Protein AF-A0A2J8V409-F1 (afdb_monomer_lite)

Sequence (68 aa):
MNNFGNEEFDCHFLDEGFTAKDILDQKINEVSSSDDKDAFYVADLGDILKKHLRWLKAVPRVTPFYAV

Radius of gyration: 16.23 Å; chains: 1; bounding box: 34×25×42 Å

InterPro domains:
  IPR002433 Ornithine decarboxylase [PR01182] (38-62)
  IPR002433 Ornithine decarboxylase [PR01182] (64-68)
  IPR002433 Ornithine decarboxylase [PTHR11482] (29-68)
  IPR009006 Alanine racemase/group IV decarboxylase, C-terminal [G3DSA:2.40.37.10] (34-47)
  IPR029066 PLP-binding barrel [G3DSA:3.20.20.10] (48-68)

Structure (mmCIF, N/CA/C/O backbone):
data_AF-A0A2J8V409-F1
#
_entry.id   AF-A0A2J8V409-F1
#
loop_
_atom_site.group_PDB
_atom_site.id
_atom_site.type_symbol
_atom_site.label_atom_id
_atom_site.label_alt_id
_atom_site.label_comp_id
_atom_site.label_asym_id
_atom_site.label_entity_id
_atom_site.label_seq_id
_atom_site.pdbx_PDB_ins_code
_atom_site.Cartn_x
_atom_site.Cartn_y
_atom_site.Cartn_z
_atom_site.occupancy
_atom_site.B_iso_or_equiv
_atom_site.auth_seq_id
_atom_site.auth_comp_id
_atom_site.auth_asym_id
_atom_site.auth_atom_id
_atom_site.pdbx_PDB_model_num
ATOM 1 N N . MET A 1 1 ? 9.850 -14.499 13.915 1.00 50.16 1 MET A N 1
ATOM 2 C CA . MET A 1 1 ? 10.883 -13.757 13.159 1.00 50.16 1 MET A CA 1
ATOM 3 C C . MET A 1 1 ? 10.436 -12.297 13.129 1.00 50.16 1 MET A C 1
ATOM 5 O O . MET A 1 1 ? 9.806 -11.894 12.168 1.00 50.16 1 MET A O 1
ATOM 9 N N . ASN A 1 2 ? 10.690 -11.534 14.201 1.00 54.75 2 ASN A N 1
ATOM 10 C CA . ASN A 1 2 ? 10.179 -10.158 14.376 1.00 54.75 2 ASN A CA 1
ATOM 11 C C . ASN A 1 2 ? 11.258 -9.082 14.111 1.00 54.75 2 ASN A C 1
ATOM 13 O O . ASN A 1 2 ? 11.060 -7.913 14.410 1.00 54.75 2 ASN A O 1
ATOM 17 N N . ASN A 1 3 ? 12.408 -9.461 13.543 1.00 62.78 3 ASN A N 1
ATOM 18 C CA . ASN A 1 3 ? 13.612 -8.617 13.496 1.00 62.78 3 ASN A CA 1
ATOM 19 C C . ASN A 1 3 ? 13.722 -7.706 12.259 1.00 62.78 3 ASN A C 1
ATOM 21 O O . ASN A 1 3 ? 14.803 -7.204 11.983 1.00 62.78 3 ASN A O 1
ATOM 25 N N . PHE A 1 4 ? 12.663 -7.510 11.467 1.00 74.31 4 PHE A N 1
ATOM 26 C CA . PHE A 1 4 ? 12.750 -6.554 10.352 1.00 74.31 4 PHE A CA 1
ATOM 27 C C . PHE A 1 4 ? 12.656 -5.102 10.840 1.00 74.31 4 PHE A C 1
ATOM 29 O O . PHE A 1 4 ? 13.384 -4.248 10.348 1.00 74.31 4 PHE A O 1
ATOM 36 N N . GLY A 1 5 ? 11.793 -4.842 11.825 1.00 67.19 5 GLY A N 1
ATOM 37 C CA . GLY A 1 5 ? 11.579 -3.501 12.370 1.00 67.19 5 GLY A CA 1
ATOM 38 C C . GLY A 1 5 ? 12.589 -3.068 13.431 1.00 67.19 5 GLY A C 1
ATOM 39 O O . GLY A 1 5 ? 12.641 -1.886 13.731 1.00 67.19 5 GLY A O 1
ATOM 40 N N . ASN A 1 6 ? 13.372 -3.994 14.011 1.00 72.75 6 ASN A N 1
ATOM 41 C CA . ASN A 1 6 ? 14.340 -3.728 15.093 1.00 72.75 6 ASN A CA 1
ATOM 42 C C . ASN A 1 6 ? 13.824 -2.764 16.190 1.00 72.75 6 ASN A C 1
ATOM 44 O O . ASN A 1 6 ? 14.580 -1.934 16.679 1.00 72.75 6 ASN A O 1
ATOM 48 N N . GLU A 1 7 ? 12.537 -2.860 16.552 1.00 78.75 7 GLU A N 1
ATOM 4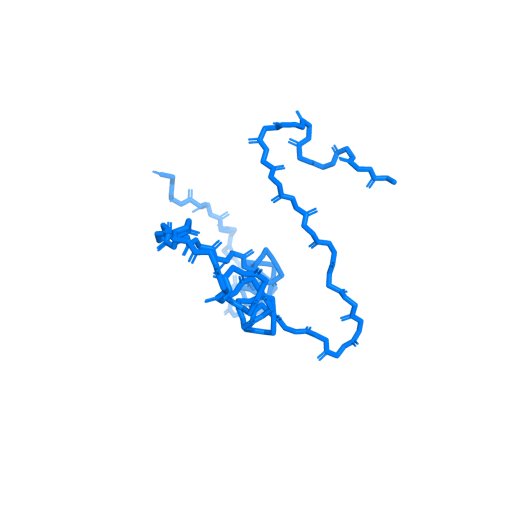9 C CA . GLU A 1 7 ? 11.826 -1.955 17.483 1.00 78.75 7 GLU A CA 1
ATOM 50 C C . GLU A 1 7 ? 11.725 -0.475 17.045 1.00 78.75 7 GLU A C 1
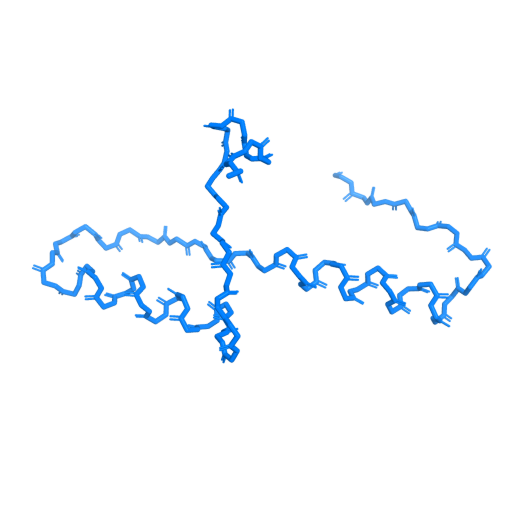ATOM 52 O O . GLU A 1 7 ? 11.122 0.331 17.746 1.00 78.75 7 GLU A O 1
ATOM 57 N N . GLU A 1 8 ? 12.249 -0.108 15.874 1.00 88.81 8 GLU A N 1
ATOM 58 C CA . GLU A 1 8 ? 12.204 1.249 15.316 1.00 88.81 8 GLU A CA 1
ATOM 59 C C . GLU A 1 8 ? 10.864 1.549 14.627 1.00 88.81 8 GLU A C 1
ATOM 61 O O . GLU A 1 8 ? 10.362 2.671 14.683 1.00 88.81 8 GLU A O 1
ATOM 66 N N . PHE A 1 9 ? 10.258 0.538 13.999 1.00 86.44 9 PHE A N 1
ATOM 67 C CA . PHE A 1 9 ? 8.927 0.639 13.407 1.00 86.44 9 PHE A CA 1
ATOM 68 C C . PHE A 1 9 ? 8.150 -0.673 13.514 1.00 86.44 9 PHE A C 1
ATOM 70 O O . PHE A 1 9 ? 8.717 -1.769 13.522 1.00 86.44 9 PHE A O 1
ATOM 77 N N . ASP A 1 10 ? 6.826 -0.543 13.565 1.00 89.94 10 ASP A N 1
ATOM 78 C CA . ASP A 1 10 ? 5.904 -1.672 13.609 1.00 89.94 10 ASP A CA 1
ATOM 79 C C . ASP A 1 10 ? 5.625 -2.198 12.195 1.00 89.94 10 ASP A C 1
ATOM 81 O O . ASP A 1 10 ? 5.331 -1.437 11.268 1.00 89.94 10 ASP A O 1
ATOM 85 N N . CYS A 1 11 ? 5.750 -3.510 12.018 1.00 91.31 11 CYS A N 1
ATOM 86 C CA . CYS A 1 11 ? 5.577 -4.180 10.736 1.00 91.31 11 CYS A CA 1
ATOM 87 C C . CYS A 1 11 ? 4.755 -5.450 10.942 1.00 91.31 11 CYS A C 1
ATOM 89 O O . CYS A 1 11 ? 5.219 -6.417 11.552 1.00 91.31 11 CYS A O 1
ATOM 91 N N . HIS A 1 12 ? 3.537 -5.449 10.404 1.00 91.50 12 HIS A N 1
ATOM 92 C CA . HIS A 1 12 ? 2.625 -6.581 10.483 1.00 91.50 12 HIS A CA 1
ATOM 93 C C . HIS A 1 12 ? 2.653 -7.390 9.188 1.00 91.50 12 HIS A C 1
ATOM 95 O O . HIS A 1 12 ? 2.571 -6.837 8.089 1.00 91.50 12 HIS A O 1
ATOM 101 N N . PHE A 1 13 ? 2.715 -8.713 9.320 1.00 92.75 13 PHE A N 1
ATOM 102 C CA . PHE A 1 13 ? 2.443 -9.606 8.201 1.00 92.75 13 PHE A CA 1
ATOM 103 C C . PHE A 1 13 ? 0.941 -9.629 7.923 1.00 92.75 13 PHE A C 1
ATOM 105 O O . PHE A 1 13 ? 0.139 -9.679 8.852 1.00 92.75 13 PHE A O 1
ATOM 112 N N . LEU A 1 14 ? 0.578 -9.589 6.642 1.00 94.88 14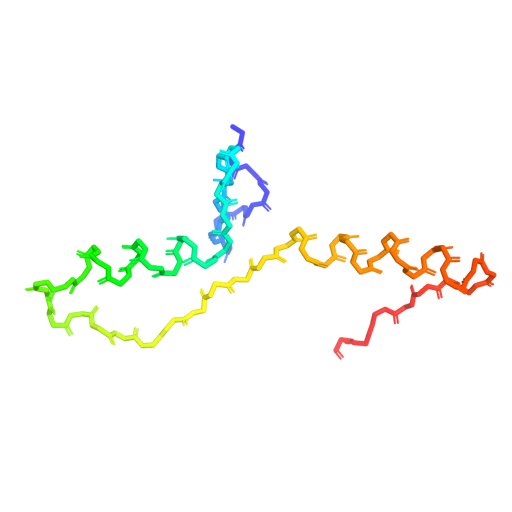 LEU A N 1
ATOM 113 C CA . LEU A 1 14 ? -0.801 -9.772 6.206 1.00 94.88 14 LEU A CA 1
ATOM 114 C C . LEU A 1 14 ? -1.047 -11.247 5.922 1.00 94.88 14 LEU A C 1
ATOM 116 O O . LEU A 1 14 ? -0.273 -11.872 5.191 1.00 94.88 14 LEU A O 1
ATOM 120 N N . ASP A 1 15 ? -2.142 -11.767 6.463 1.00 95.50 15 ASP A N 1
ATOM 121 C CA . ASP A 1 15 ? -2.638 -13.087 6.103 1.00 95.50 15 ASP A CA 1
ATOM 122 C C . ASP A 1 15 ? -3.126 -13.108 4.647 1.00 95.50 15 ASP A C 1
ATOM 124 O O . ASP A 1 15 ? -3.470 -12.082 4.049 1.00 95.50 15 ASP A O 1
ATOM 128 N N . GLU A 1 16 ? -3.160 -14.297 4.047 1.00 95.50 16 GLU A N 1
ATOM 129 C CA . GLU A 1 16 ? -3.635 -14.446 2.673 1.00 95.50 16 GLU A CA 1
ATOM 130 C C . GLU A 1 16 ? -5.075 -13.937 2.518 1.00 95.50 16 GLU A C 1
ATOM 132 O O . GLU A 1 16 ? -5.967 -14.258 3.301 1.00 95.50 16 GLU A O 1
ATOM 137 N N . GLY A 1 17 ? -5.302 -13.138 1.474 1.00 95.62 17 GLY A N 1
ATOM 138 C CA . GLY A 1 17 ? -6.599 -12.516 1.199 1.00 95.62 17 GLY A CA 1
ATOM 139 C C . GLY A 1 17 ? -6.832 -11.182 1.912 1.00 95.62 17 GLY A C 1
ATOM 140 O O . GLY A 1 17 ? -7.745 -10.465 1.509 1.00 95.62 17 GLY A O 1
ATOM 141 N N . PHE A 1 18 ? -5.995 -10.807 2.885 1.00 97.12 18 PHE A N 1
ATOM 142 C CA . PHE A 1 18 ? -6.052 -9.495 3.527 1.00 97.12 18 PHE A CA 1
ATOM 143 C C . PHE A 1 18 ? -5.255 -8.447 2.750 1.00 97.12 18 PHE A C 1
ATOM 145 O O . PHE A 1 18 ? -4.238 -8.716 2.104 1.00 97.12 18 PHE A O 1
ATOM 152 N N . THR A 1 19 ? -5.724 -7.209 2.834 1.00 97.56 19 THR A N 1
ATOM 153 C CA . THR A 1 19 ? -5.121 -6.030 2.222 1.00 97.56 19 THR A CA 1
ATOM 154 C C . THR A 1 19 ? -4.809 -4.972 3.278 1.00 97.56 19 THR A C 1
ATOM 156 O O . THR A 1 19 ? -5.319 -5.001 4.397 1.00 97.56 19 THR A O 1
ATOM 159 N N . ALA A 1 20 ? -4.015 -3.965 2.910 1.00 97.62 20 ALA A N 1
ATOM 160 C CA . ALA A 1 20 ? -3.777 -2.807 3.771 1.00 97.62 20 ALA A CA 1
ATOM 161 C C . ALA A 1 20 ? -5.073 -2.073 4.166 1.00 97.62 20 ALA A C 1
ATOM 163 O O . ALA A 1 20 ? -5.146 -1.489 5.245 1.00 97.62 20 ALA A O 1
ATOM 164 N N . LYS A 1 21 ? -6.108 -2.121 3.315 1.00 98.06 21 LYS A N 1
ATOM 165 C CA . LYS A 1 21 ? -7.417 -1.548 3.637 1.00 98.06 21 LYS A CA 1
ATOM 166 C C . LYS A 1 21 ? -8.106 -2.331 4.757 1.00 98.06 21 LYS A C 1
ATOM 168 O O . LYS A 1 21 ? -8.692 -1.712 5.634 1.00 98.06 21 LYS A O 1
ATOM 173 N N . ASP A 1 22 ? -7.990 -3.655 4.764 1.00 98.00 22 ASP A N 1
ATOM 174 C CA . ASP A 1 22 ? -8.582 -4.478 5.822 1.00 98.00 22 ASP A CA 1
ATOM 175 C C . ASP A 1 22 ? -7.921 -4.193 7.179 1.00 98.00 22 ASP A C 1
ATOM 177 O O . ASP A 1 22 ? -8.613 -4.098 8.186 1.00 98.00 22 ASP A O 1
ATOM 181 N N . ILE A 1 23 ? -6.605 -3.940 7.204 1.00 97.06 23 ILE A N 1
ATOM 182 C CA . ILE A 1 23 ? -5.899 -3.503 8.423 1.00 97.06 23 ILE A CA 1
ATOM 183 C C . ILE A 1 23 ? -6.338 -2.112 8.880 1.00 97.06 23 ILE A C 1
ATOM 185 O O . ILE A 1 23 ? -6.469 -1.871 10.080 1.00 97.06 23 ILE A O 1
ATOM 189 N N . LEU A 1 24 ? -6.566 -1.189 7.941 1.00 97.50 24 LEU A N 1
ATOM 190 C CA . LEU A 1 24 ? -7.099 0.135 8.258 1.00 97.50 24 LEU A CA 1
ATOM 191 C C . LEU A 1 24 ? -8.470 0.010 8.935 1.00 97.50 24 LEU A C 1
ATOM 193 O O . LEU A 1 24 ? -8.676 0.567 10.012 1.00 97.50 24 LEU A O 1
ATOM 197 N N . ASP A 1 25 ? -9.372 -0.760 8.325 1.00 97.94 25 ASP A N 1
ATOM 198 C CA . ASP A 1 25 ? -10.721 -0.998 8.837 1.00 97.94 25 ASP A CA 1
ATOM 199 C C . ASP A 1 25 ? -10.669 -1.725 10.200 1.00 97.94 25 ASP A C 1
ATOM 201 O O . ASP A 1 25 ? -11.402 -1.369 11.124 1.00 97.94 25 ASP A O 1
ATOM 205 N N . GLN A 1 26 ? -9.755 -2.687 10.376 1.00 96.56 26 GLN A N 1
ATOM 206 C CA . GLN A 1 26 ? -9.534 -3.380 11.647 1.00 96.56 26 GLN A CA 1
ATOM 207 C C . GLN A 1 26 ? -9.083 -2.421 12.761 1.00 96.56 26 GLN A C 1
ATOM 209 O O . GLN A 1 26 ? -9.731 -2.384 13.807 1.00 96.56 26 GLN A O 1
ATOM 214 N N . LYS A 1 27 ? -8.035 -1.611 12.541 1.00 95.56 27 LYS A N 1
ATOM 215 C CA . LYS A 1 27 ? -7.538 -0.657 13.553 1.00 95.56 27 LYS A CA 1
ATOM 216 C C . LYS A 1 27 ? -8.600 0.367 13.951 1.00 95.56 27 LYS A C 1
ATOM 218 O O . LYS A 1 27 ? -8.707 0.704 15.124 1.00 95.56 27 LYS A O 1
ATOM 223 N N . ILE A 1 28 ? -9.425 0.825 13.004 1.00 97.12 28 ILE A N 1
ATOM 224 C CA . ILE A 1 28 ? -10.558 1.719 13.301 1.00 97.12 28 ILE A CA 1
ATOM 225 C C . ILE A 1 28 ? -11.578 1.028 14.218 1.00 97.12 28 ILE A C 1
ATOM 227 O O . ILE A 1 28 ? -12.074 1.637 15.167 1.00 97.12 28 ILE A O 1
ATOM 231 N N . ASN A 1 29 ? -11.893 -0.242 13.952 1.00 97.25 29 ASN A N 1
ATOM 232 C CA . ASN A 1 29 ? -12.859 -0.995 14.750 1.00 97.25 29 ASN A CA 1
ATOM 233 C C . ASN A 1 29 ? -12.349 -1.293 16.170 1.00 97.25 29 ASN A C 1
ATOM 235 O O . ASN A 1 29 ? -13.141 -1.247 17.114 1.00 97.25 29 ASN A O 1
ATOM 239 N N . GLU A 1 30 ? -11.047 -1.545 16.336 1.00 95.69 30 GLU A N 1
ATOM 240 C CA . GLU A 1 30 ? -10.403 -1.797 17.636 1.00 95.69 30 GLU A CA 1
ATOM 241 C C . GLU A 1 30 ? -10.569 -0.624 18.618 1.00 95.69 30 GLU A C 1
ATOM 243 O O . GLU A 1 30 ? -10.798 -0.845 19.806 1.00 95.69 30 GLU 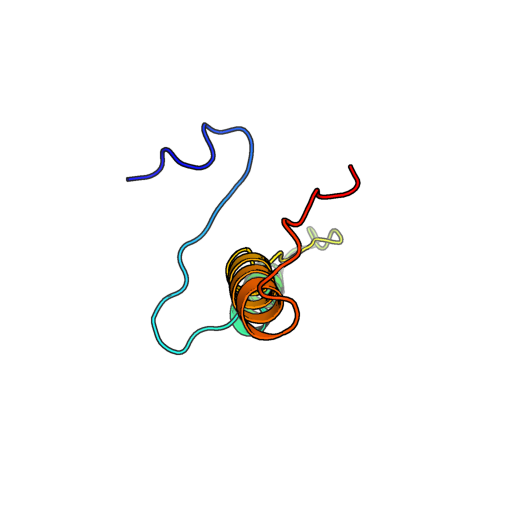A O 1
ATOM 248 N N . VAL A 1 31 ? -10.535 0.617 18.121 1.00 95.62 31 VAL A N 1
ATOM 249 C CA . VAL A 1 31 ? -10.687 1.845 18.930 1.00 95.62 31 VAL A CA 1
ATOM 250 C C . VAL A 1 31 ? -12.095 2.450 18.863 1.00 95.62 31 VAL A C 1
ATOM 252 O O . VAL A 1 31 ? -12.332 3.582 19.285 1.00 95.62 31 VAL A O 1
ATOM 255 N N . SER A 1 32 ? -13.075 1.715 18.330 1.00 93.81 32 SER A N 1
ATOM 256 C CA . SER A 1 32 ? -14.427 2.245 18.093 1.00 93.81 32 SER A CA 1
ATOM 257 C C . SER A 1 32 ? -15.100 2.787 19.365 1.00 93.81 32 SER A C 1
ATOM 259 O O . SER A 1 32 ? -15.741 3.845 19.321 1.00 93.81 32 SER A O 1
ATOM 261 N N . SER A 1 33 ? -14.900 2.116 20.504 1.00 94.44 33 SER A N 1
ATOM 262 C CA . SER A 1 33 ? -15.449 2.490 21.814 1.00 94.44 33 SER A CA 1
ATOM 263 C C . SER A 1 33 ? -14.510 3.315 22.703 1.00 94.44 33 SER A C 1
ATOM 265 O O . SER A 1 33 ? -14.891 3.607 23.835 1.00 94.44 33 SER A O 1
ATOM 267 N N . SER A 1 34 ? -13.302 3.661 22.245 1.00 95.81 34 SER A N 1
ATOM 268 C CA . SER A 1 34 ? -12.373 4.529 22.983 1.00 95.81 34 SER A CA 1
ATOM 269 C C . SER A 1 34 ? -12.378 5.953 22.422 1.00 95.81 34 SER A C 1
ATOM 271 O O . SER A 1 34 ? -12.872 6.204 21.318 1.00 95.81 34 SER A O 1
ATOM 273 N N . ASP A 1 35 ? -11.830 6.898 23.185 1.00 95.50 35 ASP A N 1
ATOM 274 C CA . ASP A 1 35 ? -11.588 8.268 22.711 1.00 95.50 35 ASP A CA 1
ATOM 275 C C . ASP A 1 35 ? -10.204 8.422 22.049 1.00 95.50 35 ASP A C 1
ATOM 277 O O . ASP A 1 35 ? -9.922 9.459 21.451 1.00 95.50 35 ASP A O 1
ATOM 281 N N . ASP A 1 36 ? -9.378 7.368 22.077 1.00 95.00 36 ASP A N 1
ATOM 282 C CA . ASP A 1 36 ? -8.031 7.304 21.491 1.00 95.00 36 ASP A CA 1
ATOM 283 C C . ASP A 1 36 ? -8.099 7.150 19.959 1.00 95.00 36 ASP A C 1
ATOM 285 O O . ASP A 1 36 ? -7.757 6.116 19.382 1.00 95.00 36 ASP A O 1
ATOM 289 N N . LYS A 1 37 ? -8.611 8.186 19.292 1.00 95.31 37 LYS A N 1
ATOM 290 C CA . LYS A 1 37 ? -8.929 8.224 17.854 1.00 95.31 37 LYS A CA 1
ATOM 291 C C . LYS A 1 37 ? -7.969 9.112 17.060 1.00 95.31 37 LYS A C 1
ATOM 293 O O . LYS A 1 37 ? -8.380 9.807 16.127 1.00 95.31 37 LYS A O 1
ATOM 298 N N . ASP A 1 38 ? -6.697 9.107 17.440 1.00 97.25 38 ASP A N 1
ATOM 299 C CA . ASP A 1 38 ? -5.659 9.851 16.732 1.00 97.25 38 ASP A CA 1
ATOM 300 C C . ASP A 1 38 ? -5.526 9.387 15.274 1.00 97.25 38 ASP A C 1
ATOM 302 O O . ASP A 1 38 ? -5.732 8.220 14.929 1.00 97.25 38 ASP A O 1
ATOM 306 N N . ALA A 1 39 ? -5.171 10.322 14.391 1.00 97.31 39 ALA A N 1
ATOM 307 C CA . ALA A 1 39 ? -4.923 10.003 12.992 1.00 97.31 39 ALA A CA 1
ATOM 308 C C . ALA A 1 39 ? -3.691 9.094 12.854 1.00 97.31 39 ALA A C 1
ATOM 310 O O . ALA A 1 39 ? -2.654 9.334 13.473 1.00 97.31 39 ALA A O 1
ATOM 311 N N . PHE A 1 40 ? -3.780 8.087 11.986 1.00 97.00 40 PHE A N 1
ATOM 312 C CA . PHE A 1 40 ? -2.699 7.133 11.743 1.00 97.00 40 PHE A CA 1
ATOM 313 C C . PHE A 1 40 ? -2.563 6.788 10.257 1.00 97.00 40 PHE A C 1
ATOM 315 O O . PHE A 1 40 ? -3.439 7.085 9.444 1.00 97.00 40 PHE A O 1
ATOM 322 N N . TYR A 1 41 ? -1.452 6.136 9.909 1.00 97.38 41 TYR A N 1
ATOM 323 C CA . TYR A 1 41 ? -1.187 5.627 8.565 1.00 97.38 41 TYR A CA 1
ATOM 324 C C . TYR A 1 41 ? -1.112 4.102 8.551 1.00 97.38 41 TYR A C 1
ATOM 326 O O . TYR A 1 41 ? -0.647 3.473 9.501 1.00 97.38 41 TYR A O 1
ATOM 334 N N . VAL A 1 42 ? -1.498 3.524 7.415 1.00 97.38 42 VAL A N 1
ATOM 335 C CA . VAL A 1 42 ? -1.160 2.151 7.036 1.00 97.38 42 VAL A CA 1
ATOM 336 C C . VAL A 1 42 ? -0.327 2.228 5.762 1.00 97.38 42 VAL A C 1
ATOM 338 O O . VAL A 1 42 ? -0.788 2.757 4.750 1.00 97.38 42 VAL A O 1
ATOM 341 N N . ALA A 1 43 ? 0.906 1.727 5.812 1.00 97.31 43 ALA A N 1
ATOM 342 C CA . ALA A 1 43 ? 1.823 1.715 4.677 1.00 97.31 43 ALA A CA 1
ATOM 343 C C . ALA A 1 43 ? 2.032 0.279 4.177 1.00 97.31 43 ALA A C 1
ATOM 345 O O . ALA A 1 43 ? 2.595 -0.558 4.879 1.00 97.31 43 ALA A O 1
ATOM 346 N N . ASP A 1 44 ? 1.592 -0.007 2.949 1.00 97.44 44 ASP A N 1
ATOM 347 C CA . ASP A 1 44 ? 1.799 -1.308 2.305 1.00 97.44 44 ASP A CA 1
ATOM 348 C C . ASP A 1 44 ? 3.210 -1.385 1.695 1.00 97.44 44 ASP A C 1
ATOM 350 O O . ASP A 1 44 ? 3.452 -0.928 0.574 1.00 97.44 44 ASP A O 1
ATOM 354 N N . LEU A 1 45 ? 4.160 -1.996 2.410 1.00 96.69 45 LEU A N 1
ATOM 355 C CA . LEU A 1 45 ? 5.507 -2.252 1.877 1.00 96.69 45 LEU A CA 1
ATOM 356 C C . LEU A 1 45 ? 5.486 -3.192 0.655 1.00 96.69 45 LEU A C 1
ATOM 358 O O . LEU A 1 45 ? 6.369 -3.127 -0.206 1.00 96.69 45 LEU A O 1
ATOM 362 N N . GLY A 1 46 ? 4.453 -4.028 0.525 1.00 96.75 46 GLY A N 1
ATOM 363 C CA . GLY A 1 46 ? 4.208 -4.845 -0.657 1.00 96.75 46 GLY A CA 1
ATOM 364 C C . GLY A 1 46 ? 3.877 -4.011 -1.897 1.00 96.75 46 GLY A C 1
ATOM 365 O O . GLY A 1 46 ? 4.248 -4.404 -3.006 1.00 96.75 46 GLY A O 1
ATOM 366 N N . ASP A 1 47 ? 3.250 -2.840 -1.751 1.00 98.31 47 ASP A N 1
ATOM 367 C CA . ASP A 1 47 ? 3.030 -1.907 -2.864 1.00 98.31 47 ASP A CA 1
ATOM 368 C C . ASP A 1 47 ? 4.353 -1.324 -3.389 1.00 98.31 47 ASP A C 1
ATOM 370 O O . ASP A 1 47 ? 4.568 -1.267 -4.603 1.00 98.31 47 ASP A O 1
ATOM 374 N N . ILE A 1 48 ? 5.294 -0.995 -2.498 1.00 98.00 48 ILE A N 1
ATOM 375 C CA . ILE A 1 48 ? 6.644 -0.547 -2.883 1.00 98.00 48 ILE A CA 1
ATOM 376 C C . ILE A 1 48 ? 7.361 -1.643 -3.684 1.00 98.00 48 ILE A C 1
ATOM 378 O O . ILE A 1 48 ? 7.902 -1.375 -4.762 1.00 98.00 48 ILE A O 1
ATOM 382 N N . LEU A 1 49 ? 7.302 -2.896 -3.219 1.00 98.06 49 LEU A N 1
ATOM 383 C CA . LEU A 1 49 ? 7.882 -4.033 -3.937 1.00 98.06 49 LEU A CA 1
ATOM 384 C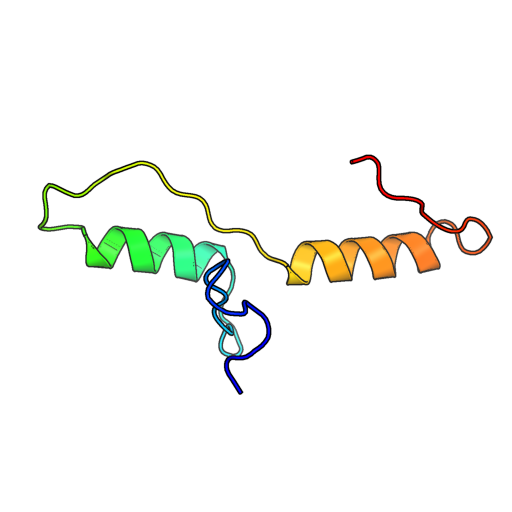 C . LEU A 1 49 ? 7.234 -4.231 -5.319 1.00 98.06 49 LEU A C 1
ATOM 386 O O . LEU A 1 49 ? 7.940 -4.404 -6.318 1.00 98.06 49 LEU A O 1
ATOM 390 N N . LYS A 1 50 ? 5.900 -4.143 -5.415 1.00 98.50 50 LYS A N 1
ATOM 391 C CA . LYS A 1 50 ? 5.171 -4.205 -6.696 1.00 98.50 50 LYS A CA 1
ATOM 392 C C . LYS A 1 50 ? 5.612 -3.088 -7.644 1.00 98.50 50 LYS A C 1
ATOM 394 O O . LYS A 1 50 ? 5.800 -3.347 -8.836 1.00 98.50 50 LYS A O 1
ATOM 399 N N . LYS A 1 51 ? 5.828 -1.864 -7.145 1.00 98.69 51 LYS A N 1
ATOM 400 C CA . LYS A 1 51 ? 6.349 -0.750 -7.954 1.00 98.69 51 LYS A CA 1
ATOM 401 C C . LYS A 1 51 ? 7.775 -0.995 -8.434 1.00 98.69 51 LYS A C 1
ATOM 403 O O . LYS A 1 51 ? 8.052 -0.725 -9.601 1.00 98.69 51 LYS A O 1
ATOM 408 N N . HIS A 1 52 ? 8.645 -1.565 -7.603 1.00 98.44 52 HIS A N 1
ATOM 409 C CA . HIS A 1 52 ? 9.992 -1.947 -8.029 1.00 98.44 52 HIS A CA 1
ATOM 410 C C . HIS A 1 52 ? 9.955 -3.001 -9.149 1.00 98.44 52 HIS A C 1
ATOM 412 O O . HIS A 1 52 ? 10.562 -2.814 -10.201 1.00 98.44 52 HIS A O 1
ATOM 418 N N . LEU A 1 53 ? 9.152 -4.060 -8.998 1.00 98.62 53 LEU A N 1
ATOM 419 C CA . LEU A 1 53 ? 8.969 -5.071 -10.049 1.00 98.62 53 LEU A CA 1
ATOM 420 C C . LEU A 1 53 ? 8.386 -4.477 -11.339 1.00 98.62 53 LEU A C 1
ATOM 422 O O . LEU A 1 53 ? 8.786 -4.859 -12.440 1.00 98.62 53 LEU A O 1
ATOM 426 N N . ARG A 1 54 ? 7.449 -3.528 -11.220 1.00 98.69 54 ARG A N 1
ATOM 427 C CA . ARG A 1 54 ? 6.906 -2.792 -12.367 1.00 98.69 54 ARG A CA 1
ATOM 428 C C . ARG A 1 54 ? 7.979 -1.946 -13.049 1.00 98.69 54 ARG A C 1
ATOM 430 O O . ARG A 1 54 ? 8.026 -1.949 -14.275 1.00 98.69 54 ARG A O 1
ATOM 437 N N . TRP A 1 55 ? 8.834 -1.264 -12.289 1.00 98.62 55 TRP A N 1
ATOM 438 C CA . TRP A 1 55 ? 9.943 -0.470 -12.821 1.00 98.62 55 TRP A CA 1
ATOM 439 C C . TRP A 1 55 ? 10.892 -1.330 -13.653 1.00 98.62 55 TRP A C 1
ATOM 441 O O . TRP A 1 55 ? 11.141 -1.012 -14.813 1.00 98.62 55 TRP A O 1
ATOM 451 N N . LEU A 1 56 ? 11.347 -2.459 -13.098 1.00 98.31 56 LEU A N 1
ATOM 452 C CA . LEU A 1 56 ? 12.261 -3.374 -13.788 1.00 98.31 56 LEU A CA 1
ATOM 453 C C . LEU A 1 56 ? 11.681 -3.893 -15.113 1.00 98.31 56 LEU A C 1
ATOM 455 O O . LEU A 1 56 ? 12.419 -4.082 -16.075 1.00 98.31 56 LEU A O 1
ATOM 459 N N . LYS A 1 57 ? 10.359 -4.093 -15.185 1.00 98.38 57 LYS A N 1
ATOM 460 C CA . LYS A 1 57 ? 9.671 -4.508 -16.419 1.00 98.38 57 LYS A CA 1
ATOM 461 C C . LYS A 1 57 ? 9.470 -3.358 -17.408 1.00 98.38 57 LYS A C 1
ATOM 463 O O . LYS A 1 57 ? 9.618 -3.561 -18.607 1.00 98.38 57 LYS A O 1
ATOM 468 N N . ALA A 1 58 ? 9.094 -2.175 -16.924 1.00 98.50 58 ALA A N 1
ATOM 469 C CA . ALA A 1 58 ? 8.739 -1.034 -17.766 1.00 98.50 58 ALA A CA 1
ATOM 470 C C . ALA A 1 58 ? 9.966 -0.296 -18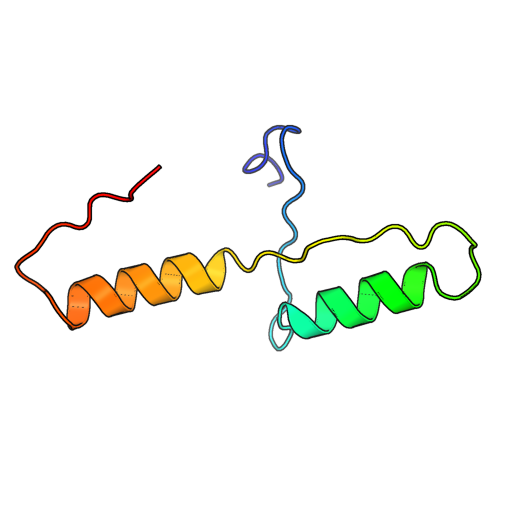.321 1.00 98.50 58 ALA A C 1
ATOM 472 O O . ALA A 1 58 ? 9.927 0.198 -19.445 1.00 98.50 58 ALA A O 1
ATOM 473 N N . VAL A 1 59 ? 11.051 -0.223 -17.546 1.00 98.00 59 VAL A N 1
ATOM 474 C CA . VAL A 1 59 ? 12.272 0.510 -17.901 1.00 98.00 59 VAL A CA 1
ATOM 475 C C . VAL A 1 59 ? 13.510 -0.363 -17.629 1.00 98.00 59 VAL A C 1
ATOM 477 O O . VAL A 1 59 ? 14.355 -0.021 -16.803 1.00 98.00 59 VAL A O 1
ATOM 480 N N . PRO A 1 60 ? 13.669 -1.498 -18.338 1.00 98.12 60 PRO A N 1
ATOM 481 C CA . PRO A 1 60 ? 14.627 -2.556 -17.982 1.00 98.12 60 PRO A CA 1
ATOM 482 C C . PRO A 1 60 ? 16.103 -2.148 -18.059 1.00 98.12 60 PRO A C 1
ATOM 484 O O . PRO A 1 60 ? 16.974 -2.868 -17.581 1.00 98.12 60 PRO A O 1
ATOM 487 N N . ARG A 1 61 ? 16.406 -1.007 -18.686 1.00 98.62 61 ARG A N 1
ATOM 488 C CA . ARG A 1 61 ? 17.771 -0.491 -18.862 1.00 98.62 61 ARG A CA 1
ATOM 489 C C . ARG A 1 61 ? 18.137 0.617 -17.873 1.00 98.62 61 ARG A C 1
ATOM 491 O O . ARG A 1 61 ? 19.244 1.138 -17.960 1.00 98.62 61 ARG A O 1
ATOM 498 N N . VAL A 1 62 ? 17.222 1.011 -16.987 1.00 98.50 62 VAL A N 1
ATOM 499 C CA . VAL A 1 62 ? 17.435 2.106 -16.034 1.00 98.50 62 VAL A CA 1
ATOM 500 C C . VAL A 1 62 ? 17.376 1.559 -14.617 1.00 98.50 62 VAL A C 1
ATOM 502 O O . VAL A 1 62 ? 16.331 1.102 -14.160 1.00 98.50 62 VAL A O 1
ATOM 505 N N . THR A 1 63 ? 18.492 1.649 -13.902 1.00 98.31 63 THR A N 1
ATOM 506 C CA . THR A 1 63 ? 18.541 1.351 -12.468 1.00 98.31 63 THR A CA 1
ATOM 507 C C . THR A 1 63 ? 17.835 2.469 -11.694 1.00 98.31 63 THR A C 1
ATOM 509 O O . THR A 1 63 ? 18.219 3.630 -11.855 1.00 98.31 63 THR A O 1
ATOM 512 N N . PRO A 1 64 ? 16.809 2.170 -10.875 1.00 97.94 64 PRO A N 1
ATOM 513 C CA . PRO A 1 64 ? 16.145 3.190 -10.075 1.00 97.94 64 PRO A CA 1
ATOM 514 C C . PRO A 1 64 ? 17.038 3.629 -8.910 1.00 97.94 64 PRO A C 1
ATOM 516 O O . PRO A 1 64 ? 17.564 2.792 -8.179 1.00 97.94 64 PRO A O 1
ATOM 519 N N . PHE A 1 65 ? 17.137 4.940 -8.701 1.00 98.06 65 PHE A N 1
ATOM 520 C CA . PHE A 1 65 ? 17.679 5.547 -7.486 1.00 98.06 65 PHE A CA 1
ATOM 521 C C . PHE A 1 65 ? 16.539 6.312 -6.814 1.00 98.06 65 PHE A C 1
ATOM 523 O O . PHE A 1 65 ? 15.959 7.213 -7.419 1.00 98.06 65 PHE A O 1
ATOM 530 N N . TYR A 1 66 ? 16.162 5.890 -5.607 1.00 97.00 66 TYR A N 1
ATOM 531 C CA . TYR A 1 66 ? 15.053 6.485 -4.861 1.00 97.00 66 TYR A CA 1
ATOM 532 C C . TYR A 1 66 ? 15.412 7.906 -4.403 1.00 97.00 66 TYR A C 1
ATOM 534 O O . TYR A 1 66 ? 16.513 8.130 -3.902 1.00 97.00 66 TYR A O 1
ATOM 542 N N . ALA A 1 67 ? 14.495 8.856 -4.594 1.00 97.75 67 ALA A N 1
ATOM 543 C CA . ALA A 1 67 ? 14.653 10.231 -4.129 1.00 97.75 67 ALA A CA 1
ATOM 544 C C . ALA A 1 67 ? 14.216 10.321 -2.660 1.00 97.75 67 ALA A C 1
ATOM 546 O O . ALA A 1 67 ? 13.027 10.182 -2.376 1.00 97.75 67 ALA A O 1
ATOM 547 N N . VAL A 1 68 ? 15.192 10.500 -1.764 1.00 94.25 68 VAL A N 1
ATOM 548 C CA . VAL A 1 68 ? 15.012 10.577 -0.302 1.00 94.25 68 VAL A CA 1
ATOM 549 C C . VAL A 1 68 ? 14.636 11.988 0.128 1.00 94.25 68 VAL A C 1
ATOM 551 O O . VAL A 1 68 ? 15.250 12.938 -0.409 1.00 94.25 68 VAL A O 1
#

Organism: Pongo abelii (NCBI:txid9601)

pLDDT: mean 93.29, std 10.1, range [50.16, 98.69]

Foldseek 3Di:
DQPPCVVVDDDDDDDPPDDLVNVVVVVCVVCVPPPPDDDDDRDDVVVVVVVVVVCCVPPVPDDDDDDD

Secondary structure (DSSP, 8-state):
--TTSTTTS--PPPPTT--HHHHHHHHHHHTTTSS---------HHHHHHHHHHHHHHSTT-------